Protein AF-A0A7W7C636-F1 (afdb_monomer)

Mean predicted aligned error: 11.19 Å

Organism: NCBI:txid43355

Secondary structure (DSSP, 8-state):
-PPP----------PPP-THHHHHHHHHHHHHHHHHHHHHHHHHHHHHHSPEEEEEEEEPPPHHHHHHTT-TTEEEEEEEEEETTEEEEEEEEEEEEEETTEE-SSEEEEPPTT-EEEEEEEEEE-SSEEEEEEETTEEEEEEHHHHS---

Radius of gyration: 35.87 Å; Cα contacts (8 Å, |Δi|>4): 222; chains: 1; bounding box: 102×21×103 Å

Nearest PDB structures (foldseek):
  4kvh-assembly1_A-2  TM=7.360E-01  e=1.355E+00  Halomicrobium mukohataei DSM 12286
  4h5j-assembly1_A  TM=4.900E-01  e=7.756E-01  Saccharomyces cerevisiae
  8of7-assembly1_A  TM=3.810E-01  e=3.128E+00  Streptomyces sp. NL15-2K
  3dxo-assembly1_A  TM=4.897E-01  e=6.109E+00  Agrobacterium fabrum str. C58
  2z4d-assembly1_A  TM=2.583E-01  e=4.134E+00  Saccharomyces cerevisiae

Foldseek 3Di:
DDDDDDDDDDPPPPDPDDPVVVVVVVVVVVVVVVVVVVVVVVVVVCQQFDKDKDWPDKADDDPVQCVLLVNPQKIKTKIQIDGNVDSDPWIKIAIAGHDPNDGDRFPIDTDDPQFDPNVFWDWDGHSFWIWTDTPRGDIDIGGPVRRRPPD

Structure (mmCIF, N/CA/C/O backbone):
data_AF-A0A7W7C636-F1
#
_entry.id   AF-A0A7W7C636-F1
#
loop_
_atom_site.group_PDB
_atom_site.id
_atom_site.type_symbol
_atom_site.label_atom_id
_atom_site.label_alt_id
_atom_site.label_comp_id
_atom_site.label_asym_id
_atom_site.label_entity_id
_atom_site.label_seq_id
_atom_site.pdbx_PDB_ins_code
_atom_site.Cartn_x
_atom_site.Cartn_y
_atom_site.Cartn_z
_atom_site.occupancy
_atom_site.B_iso_or_equiv
_atom_site.auth_seq_id
_atom_site.auth_comp_id
_atom_site.auth_asym_id
_atom_site.auth_atom_id
_atom_site.pdbx_PDB_model_num
ATOM 1 N N . MET A 1 1 ? 86.388 -7.356 -78.678 1.00 46.12 1 MET A N 1
ATOM 2 C CA . MET A 1 1 ? 84.917 -7.224 -78.614 1.00 46.12 1 MET A CA 1
ATOM 3 C C . MET A 1 1 ? 84.523 -7.323 -77.150 1.00 46.12 1 MET A C 1
ATOM 5 O O . MET A 1 1 ? 84.619 -8.407 -76.596 1.00 46.12 1 MET A O 1
ATOM 9 N N . SER A 1 2 ? 84.203 -6.198 -76.506 1.00 48.22 2 SER A N 1
ATOM 10 C CA . SER A 1 2 ? 83.815 -6.160 -75.088 1.00 48.22 2 SER A CA 1
ATOM 11 C C . SER A 1 2 ? 82.298 -6.081 -74.982 1.00 48.22 2 SER A C 1
ATOM 13 O O . SER A 1 2 ? 81.689 -5.189 -75.566 1.00 48.22 2 SER A O 1
ATOM 15 N N . VAL A 1 3 ? 81.697 -7.027 -74.263 1.00 57.75 3 VAL A N 1
ATOM 16 C CA . VAL A 1 3 ? 80.258 -7.045 -73.972 1.00 57.75 3 VAL A CA 1
ATOM 17 C C . VAL A 1 3 ? 79.988 -6.063 -72.821 1.00 57.75 3 VAL A C 1
ATOM 19 O O . VAL A 1 3 ? 80.695 -6.137 -71.814 1.00 57.75 3 VAL A O 1
ATOM 22 N N . PRO A 1 4 ? 79.017 -5.137 -72.928 1.00 55.78 4 PRO A N 1
ATOM 23 C CA . PRO A 1 4 ? 78.694 -4.238 -71.831 1.00 55.78 4 PRO A CA 1
ATOM 24 C C . PRO A 1 4 ? 77.944 -4.985 -70.723 1.00 55.78 4 PRO A C 1
ATOM 26 O O . PRO A 1 4 ? 76.973 -5.696 -70.975 1.00 55.78 4 PRO A O 1
ATOM 29 N N . ASN A 1 5 ? 78.405 -4.800 -69.487 1.00 63.06 5 ASN A N 1
ATOM 30 C CA . ASN A 1 5 ? 77.751 -5.288 -68.280 1.00 63.06 5 ASN A CA 1
ATOM 31 C C . ASN A 1 5 ? 76.495 -4.442 -68.015 1.00 63.06 5 ASN A C 1
ATOM 33 O O . ASN A 1 5 ? 76.604 -3.250 -67.724 1.00 63.06 5 ASN A O 1
ATOM 37 N N . VAL A 1 6 ? 75.312 -5.040 -68.152 1.00 65.88 6 VAL A N 1
ATOM 38 C CA . VAL A 1 6 ? 74.029 -4.393 -67.851 1.00 65.88 6 VAL A CA 1
ATOM 39 C C . VAL A 1 6 ? 73.690 -4.670 -66.383 1.00 65.88 6 VAL A C 1
ATOM 41 O O . VAL A 1 6 ? 73.524 -5.837 -66.024 1.00 65.88 6 VAL A O 1
ATOM 44 N N . PRO A 1 7 ? 73.579 -3.651 -65.513 1.00 58.34 7 PRO A N 1
ATOM 45 C CA . PRO A 1 7 ? 73.182 -3.869 -64.129 1.00 58.34 7 PRO A CA 1
ATOM 46 C C . PRO A 1 7 ? 71.708 -4.289 -64.065 1.00 58.34 7 PRO A C 1
ATOM 48 O O . PRO A 1 7 ? 70.816 -3.590 -64.544 1.00 58.34 7 PRO A O 1
ATOM 51 N N . SER A 1 8 ? 71.451 -5.447 -63.461 1.00 60.56 8 SER A N 1
ATOM 52 C CA . SER A 1 8 ? 70.110 -5.955 -63.188 1.00 60.56 8 SER A CA 1
ATOM 53 C C . SER A 1 8 ? 69.450 -5.125 -62.084 1.00 60.56 8 SER A C 1
ATOM 55 O O . SER A 1 8 ? 69.776 -5.273 -60.906 1.00 60.56 8 SER A O 1
ATOM 57 N N . GLN A 1 9 ? 68.524 -4.245 -62.457 1.00 62.56 9 GLN A N 1
ATOM 58 C CA . GLN A 1 9 ? 67.706 -3.492 -61.512 1.00 62.56 9 GLN A CA 1
ATOM 59 C C . GLN A 1 9 ? 66.568 -4.402 -61.019 1.00 62.56 9 GLN A C 1
ATOM 61 O O . GLN A 1 9 ? 65.697 -4.794 -61.796 1.00 62.56 9 GLN A O 1
ATOM 66 N N . GLN A 1 10 ? 66.603 -4.802 -59.745 1.00 62.75 10 GLN A N 1
ATOM 67 C CA . GLN A 1 10 ? 65.533 -5.600 -59.138 1.00 62.75 10 GLN A CA 1
ATOM 68 C C . GLN A 1 10 ? 64.231 -4.782 -59.087 1.00 62.75 10 GLN A C 1
ATOM 70 O O . GLN A 1 10 ? 64.273 -3.618 -58.682 1.00 62.75 10 GLN A O 1
ATOM 75 N N . PRO A 1 11 ? 63.077 -5.361 -59.466 1.00 56.94 11 PRO A N 1
ATOM 76 C CA . PRO A 1 11 ? 61.797 -4.688 -59.314 1.00 56.94 11 PRO A CA 1
ATOM 77 C C . PRO A 1 11 ? 61.502 -4.505 -57.823 1.00 56.94 11 PRO A C 1
ATOM 79 O O . PRO A 1 11 ? 61.431 -5.473 -57.065 1.00 56.94 11 PRO A O 1
ATOM 82 N N . ASP A 1 12 ? 61.342 -3.250 -57.410 1.00 57.69 12 ASP A N 1
ATOM 83 C CA . ASP A 1 12 ? 60.901 -2.874 -56.070 1.00 57.69 12 ASP A CA 1
ATOM 84 C C . ASP A 1 12 ? 59.423 -3.267 -55.911 1.00 57.69 12 ASP A C 1
ATOM 86 O O . ASP A 1 12 ? 58.500 -2.529 -56.263 1.00 57.69 12 ASP A O 1
ATOM 90 N N . VAL A 1 13 ? 59.188 -4.500 -55.454 1.00 61.25 13 VAL A N 1
ATOM 91 C CA . VAL A 1 13 ? 57.849 -5.000 -55.131 1.00 61.25 13 VAL A CA 1
ATOM 92 C C . VAL A 1 13 ? 57.504 -4.548 -53.716 1.00 61.25 13 VAL A C 1
ATOM 94 O O . VAL A 1 13 ? 57.556 -5.304 -52.745 1.00 61.25 13 VAL A O 1
ATOM 97 N N . SER A 1 14 ? 57.133 -3.279 -53.604 1.00 60.91 14 SER A N 1
ATOM 98 C CA . SER A 1 14 ? 56.518 -2.734 -52.400 1.00 60.91 14 SER A CA 1
ATOM 99 C C . SER A 1 14 ? 55.105 -3.312 -52.238 1.00 60.91 14 SER A C 1
ATOM 101 O O . SER A 1 14 ? 54.144 -2.846 -52.851 1.00 60.91 14 SER A O 1
ATOM 103 N N . LEU A 1 15 ? 54.967 -4.357 -51.417 1.00 59.00 15 LEU A N 1
ATOM 104 C CA . LEU A 1 15 ? 53.667 -4.933 -51.064 1.00 59.00 15 LEU A CA 1
ATOM 105 C C . LEU A 1 15 ? 52.801 -3.879 -50.341 1.00 59.00 15 LEU A C 1
ATOM 107 O O . LEU A 1 15 ? 53.267 -3.263 -49.375 1.00 59.00 15 LEU A O 1
ATOM 111 N N . PRO A 1 16 ? 51.536 -3.664 -50.752 1.00 59.09 16 PRO A N 1
ATOM 112 C CA . PRO A 1 16 ? 50.658 -2.709 -50.090 1.00 59.09 16 PRO A CA 1
ATOM 113 C C . PRO A 1 16 ? 50.436 -3.133 -48.636 1.00 59.09 16 PRO A C 1
ATOM 115 O O . PRO A 1 16 ? 49.924 -4.219 -48.358 1.00 59.09 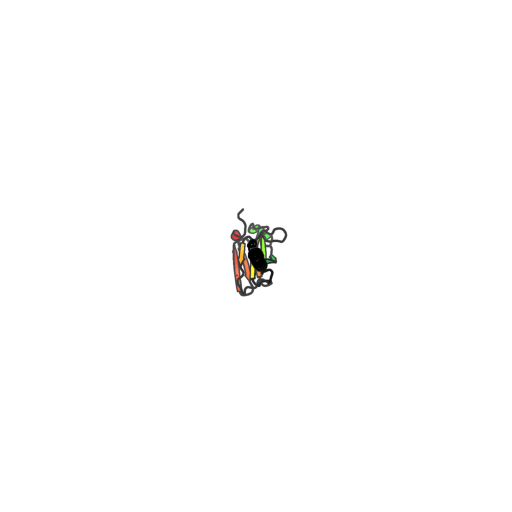16 PRO A O 1
ATOM 118 N N . ARG A 1 17 ? 50.824 -2.266 -47.691 1.00 59.50 17 ARG A N 1
ATOM 119 C CA . ARG A 1 17 ? 50.621 -2.516 -46.260 1.00 59.50 17 ARG A CA 1
ATOM 120 C C . ARG A 1 17 ? 49.129 -2.777 -45.979 1.00 59.50 17 ARG A C 1
ATOM 122 O O . ARG A 1 17 ? 48.286 -1.972 -46.390 1.00 59.50 17 ARG A O 1
ATOM 129 N N . PRO A 1 18 ? 48.784 -3.867 -45.273 1.00 54.00 18 PRO A N 1
ATOM 130 C CA . PRO A 1 18 ? 47.402 -4.267 -45.038 1.00 54.00 18 PRO A CA 1
ATOM 131 C C . PRO A 1 18 ? 46.614 -3.182 -44.282 1.00 54.00 18 PRO A C 1
ATOM 133 O O . PRO A 1 18 ? 46.862 -2.922 -43.108 1.00 54.00 18 PRO A O 1
ATOM 136 N N . ARG A 1 19 ? 45.597 -2.586 -44.926 1.00 58.31 19 ARG A N 1
ATOM 137 C CA . ARG A 1 19 ? 44.650 -1.612 -44.324 1.00 58.31 19 ARG A CA 1
ATOM 138 C C . ARG A 1 19 ? 43.728 -2.216 -43.243 1.00 58.31 19 ARG A C 1
ATOM 140 O O . ARG A 1 19 ? 42.849 -1.531 -42.720 1.00 58.31 19 ARG A O 1
ATOM 147 N N . PHE A 1 20 ? 43.916 -3.489 -42.899 1.00 56.50 20 PHE A N 1
ATOM 148 C CA . PHE A 1 20 ? 43.062 -4.260 -41.995 1.00 56.50 20 PHE A CA 1
ATOM 149 C C . PHE A 1 20 ? 43.062 -3.726 -40.556 1.00 56.50 20 PHE A C 1
ATOM 151 O O . PHE A 1 20 ? 42.019 -3.749 -39.909 1.00 56.50 20 PHE A O 1
ATOM 158 N N . ALA A 1 21 ? 44.174 -3.157 -40.075 1.00 59.19 21 ALA A N 1
ATOM 159 C CA . ALA A 1 21 ? 44.259 -2.616 -38.714 1.00 59.19 21 ALA A CA 1
ATOM 160 C C . ALA A 1 21 ? 43.277 -1.450 -38.471 1.00 59.19 21 ALA A C 1
ATOM 162 O O . ALA A 1 21 ? 42.619 -1.391 -37.435 1.00 59.19 21 ALA A O 1
ATOM 163 N N . GLY A 1 22 ? 43.110 -0.558 -39.455 1.00 67.38 22 GLY A N 1
ATOM 164 C CA . GLY A 1 22 ? 42.162 0.558 -39.359 1.00 67.38 22 GLY A CA 1
ATOM 165 C C . GLY A 1 22 ? 40.699 0.125 -39.493 1.00 67.38 22 GLY A C 1
ATOM 166 O O . GLY A 1 22 ? 39.813 0.771 -38.941 1.00 67.38 22 GLY A O 1
ATOM 167 N N . CYS A 1 23 ? 40.437 -0.975 -40.203 1.00 74.81 23 CYS A N 1
ATOM 168 C CA . CYS A 1 23 ? 39.098 -1.548 -40.330 1.00 74.81 23 CYS A CA 1
ATOM 169 C C . CYS A 1 23 ? 38.671 -2.267 -39.040 1.00 74.81 23 CYS A C 1
ATOM 171 O O . CYS A 1 23 ? 37.573 -2.023 -38.545 1.00 74.81 23 CYS A O 1
ATOM 173 N N . LEU A 1 24 ? 39.564 -3.065 -38.445 1.00 77.12 24 LEU A N 1
ATOM 174 C CA . LEU A 1 24 ? 39.311 -3.773 -37.187 1.00 77.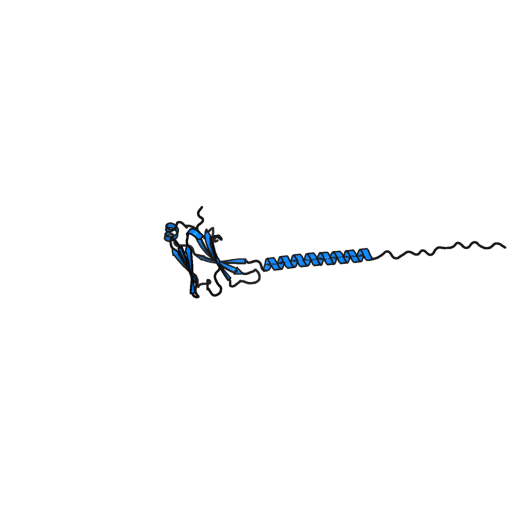12 24 LEU A CA 1
ATOM 175 C C . LEU A 1 24 ? 39.106 -2.818 -36.007 1.00 77.12 24 LEU A C 1
ATOM 177 O O . LEU A 1 24 ? 38.211 -3.045 -35.199 1.00 77.12 24 LEU A O 1
ATOM 181 N N . LEU A 1 25 ? 39.869 -1.721 -35.937 1.00 82.38 25 LEU A N 1
ATOM 182 C CA . LEU A 1 25 ? 39.686 -0.697 -34.903 1.00 82.38 25 LEU A CA 1
ATOM 183 C C . LEU A 1 25 ? 38.337 0.027 -35.033 1.00 82.38 25 LEU A C 1
ATOM 185 O O . LEU A 1 25 ? 37.668 0.292 -34.040 1.00 82.38 25 LEU A O 1
ATOM 189 N N . LYS A 1 26 ? 37.911 0.341 -36.263 1.00 82.56 26 LYS A N 1
ATOM 190 C CA . LYS A 1 26 ? 36.585 0.934 -36.495 1.00 82.56 26 LYS A CA 1
ATOM 191 C C . LYS A 1 26 ? 35.476 -0.037 -36.104 1.00 82.56 26 LYS A C 1
ATOM 193 O O . LYS A 1 26 ? 34.513 0.374 -35.468 1.00 82.56 26 LYS A O 1
ATOM 198 N N . LEU A 1 27 ? 35.630 -1.316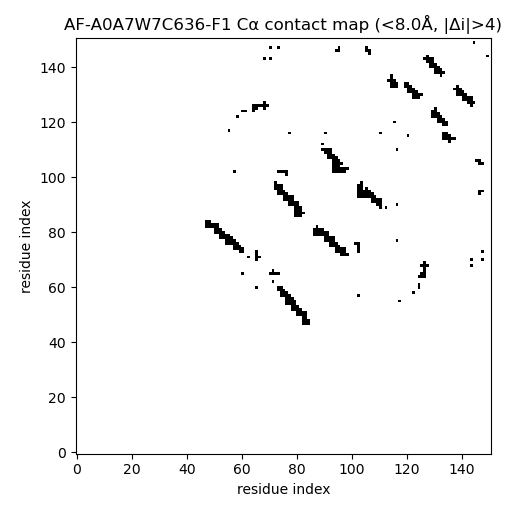 -36.445 1.00 85.50 27 LEU A N 1
ATOM 199 C CA . LEU A 1 27 ? 34.667 -2.352 -36.088 1.00 85.50 27 LEU A CA 1
ATOM 200 C C . LEU A 1 27 ? 34.578 -2.545 -34.567 1.00 85.50 27 LEU A C 1
ATOM 202 O O . LEU A 1 27 ? 33.474 -2.628 -34.039 1.00 85.50 27 LEU A O 1
ATOM 206 N N . SER A 1 28 ? 35.708 -2.568 -33.852 1.00 85.44 28 SER A N 1
ATOM 207 C CA . SER A 1 28 ? 35.710 -2.709 -32.391 1.00 85.44 28 SER A CA 1
ATOM 208 C C . SER A 1 28 ? 35.096 -1.498 -31.695 1.00 85.44 28 SER A C 1
ATOM 210 O O . SER A 1 28 ? 34.355 -1.674 -30.734 1.00 85.44 28 SER A O 1
ATOM 212 N N . LEU A 1 29 ? 35.329 -0.286 -32.206 1.00 89.38 29 LEU A N 1
ATOM 213 C CA . LEU A 1 29 ? 34.708 0.930 -31.683 1.00 89.38 29 LEU A CA 1
ATOM 214 C C . LEU A 1 29 ? 33.189 0.924 -31.896 1.00 89.38 29 LEU A C 1
ATOM 216 O O . LEU A 1 29 ? 32.441 1.266 -30.984 1.00 89.38 29 LEU A O 1
ATOM 220 N N . VAL A 1 30 ? 32.729 0.496 -33.077 1.00 90.31 30 VAL A N 1
ATOM 221 C CA . VAL A 1 30 ? 31.296 0.330 -33.367 1.00 90.31 30 VAL A CA 1
ATOM 222 C C . VAL A 1 30 ? 30.681 -0.721 -32.445 1.00 90.31 30 VAL A C 1
ATOM 224 O O . VAL A 1 30 ? 29.622 -0.478 -31.873 1.00 90.31 30 VAL A O 1
ATOM 227 N N . LEU A 1 31 ? 31.354 -1.857 -32.249 1.00 91.81 31 LEU A N 1
ATOM 228 C CA . LEU A 1 31 ? 30.879 -2.919 -31.365 1.00 91.81 31 LEU A CA 1
ATOM 229 C C . LEU A 1 31 ? 30.821 -2.450 -29.906 1.00 91.81 31 LEU A C 1
ATOM 231 O O . LEU A 1 31 ? 29.817 -2.661 -29.234 1.00 91.81 31 LEU A O 1
ATOM 235 N N . ALA A 1 32 ? 31.860 -1.764 -29.428 1.00 90.06 32 ALA A N 1
ATOM 236 C CA . ALA A 1 32 ? 31.896 -1.195 -28.086 1.00 90.06 32 ALA A CA 1
ATOM 237 C C . ALA A 1 32 ? 30.790 -0.149 -27.890 1.00 90.06 32 ALA A C 1
ATOM 239 O O . ALA A 1 32 ? 30.096 -0.171 -26.876 1.00 90.06 32 ALA A O 1
ATOM 240 N N . GLY A 1 33 ? 30.575 0.722 -28.881 1.00 92.06 33 GLY A N 1
ATOM 241 C CA . GLY A 1 33 ? 29.481 1.690 -28.878 1.00 92.06 33 GLY A CA 1
ATOM 242 C C . GLY A 1 33 ? 28.108 1.018 -28.847 1.00 92.06 33 GLY A C 1
ATOM 243 O O . GLY A 1 33 ? 27.245 1.431 -28.076 1.00 92.06 33 GLY A O 1
ATOM 244 N N . ALA A 1 34 ? 27.919 -0.056 -29.618 1.00 93.75 34 ALA A N 1
ATOM 245 C CA . ALA A 1 34 ? 26.682 -0.829 -29.617 1.00 93.75 34 ALA A CA 1
ATOM 246 C C . ALA A 1 34 ? 26.422 -1.483 -28.252 1.00 93.75 34 ALA A C 1
ATOM 248 O O . ALA A 1 34 ? 25.317 -1.373 -27.729 1.00 93.75 34 ALA A O 1
ATOM 249 N N . VAL A 1 35 ? 27.438 -2.103 -27.644 1.00 94.06 35 VAL A N 1
ATOM 250 C CA . VAL A 1 35 ? 27.329 -2.715 -26.308 1.00 94.06 35 VAL A CA 1
ATOM 251 C C . VAL A 1 35 ? 27.038 -1.661 -25.238 1.00 94.06 35 VAL A C 1
ATOM 253 O O . VAL A 1 35 ? 26.174 -1.860 -24.391 1.00 94.06 35 VAL A O 1
ATOM 256 N N . LEU A 1 36 ? 27.709 -0.509 -25.275 1.00 95.06 36 LEU A N 1
ATOM 257 C CA . LEU A 1 36 ? 27.443 0.568 -24.323 1.00 95.06 36 LEU A CA 1
ATOM 258 C C . LEU A 1 36 ? 26.018 1.123 -24.486 1.00 95.06 36 LEU A C 1
ATOM 260 O O . LEU A 1 36 ? 25.316 1.339 -23.499 1.00 95.06 36 LEU A O 1
ATOM 264 N N . GLY A 1 37 ? 25.574 1.311 -25.732 1.00 94.12 37 GLY A N 1
ATOM 265 C CA . GLY A 1 37 ? 24.230 1.784 -26.055 1.00 94.12 37 GLY A CA 1
ATOM 266 C C . GLY A 1 37 ? 23.132 0.825 -25.596 1.00 94.12 37 GLY A C 1
ATOM 267 O O . GLY A 1 37 ? 22.116 1.269 -25.058 1.00 94.12 37 GLY A O 1
ATOM 268 N N . THR A 1 38 ? 23.333 -0.488 -25.740 1.00 95.12 38 THR A N 1
ATOM 269 C CA . THR A 1 38 ? 22.376 -1.487 -25.242 1.00 95.12 38 THR A CA 1
ATOM 270 C C . THR A 1 38 ? 22.334 -1.511 -23.722 1.00 95.12 38 THR A C 1
ATOM 272 O O . THR A 1 38 ? 21.241 -1.480 -23.162 1.00 95.12 38 THR A O 1
ATOM 275 N N . VAL A 1 39 ? 23.485 -1.479 -23.042 1.00 95.69 39 VAL A N 1
ATOM 276 C CA . VAL A 1 39 ? 23.544 -1.412 -21.571 1.00 95.69 39 VAL A CA 1
ATOM 277 C C . VAL A 1 39 ? 22.808 -0.178 -21.049 1.00 95.69 39 VAL A C 1
ATOM 279 O O . VAL A 1 39 ? 21.988 -0.294 -20.138 1.00 95.69 39 VAL A O 1
ATOM 282 N N . LEU A 1 40 ? 23.040 0.992 -21.652 1.00 95.56 40 LEU A N 1
ATOM 283 C CA . LEU A 1 40 ? 22.358 2.225 -21.262 1.00 95.56 40 LEU A CA 1
ATOM 284 C C . LEU A 1 40 ? 20.846 2.134 -21.497 1.00 95.56 40 LEU A C 1
ATOM 286 O O . LEU A 1 40 ? 20.062 2.528 -20.636 1.00 95.56 40 LEU A O 1
ATOM 290 N N . THR A 1 41 ? 20.434 1.581 -22.638 1.00 95.25 41 THR A N 1
ATOM 291 C CA . THR A 1 41 ? 19.016 1.404 -22.968 1.00 95.25 41 THR A CA 1
ATOM 292 C C . THR A 1 41 ? 18.339 0.488 -21.953 1.00 95.25 41 THR A C 1
ATOM 294 O O . THR A 1 41 ? 17.298 0.848 -21.414 1.00 95.25 41 THR A O 1
ATOM 297 N N . VAL A 1 42 ? 18.960 -0.646 -21.616 1.00 95.75 42 VAL A N 1
ATOM 298 C CA . VAL A 1 42 ? 18.459 -1.565 -20.585 1.00 95.75 42 VAL A CA 1
ATOM 299 C C . VAL A 1 42 ? 18.343 -0.855 -19.237 1.00 95.75 42 VAL A C 1
ATOM 301 O O . VAL A 1 42 ? 17.305 -0.963 -18.588 1.00 95.75 42 VAL A O 1
ATOM 304 N N . ALA A 1 43 ? 19.356 -0.088 -18.831 1.00 95.62 43 ALA A N 1
ATOM 305 C CA . ALA A 1 43 ? 19.325 0.652 -17.572 1.00 95.62 43 ALA A CA 1
ATOM 306 C C . ALA A 1 43 ? 18.165 1.662 -17.522 1.00 95.62 43 ALA A C 1
ATOM 308 O O . ALA A 1 43 ? 17.440 1.713 -16.528 1.00 95.62 43 ALA A O 1
ATOM 309 N N . ILE A 1 44 ? 17.948 2.418 -18.603 1.00 93.75 44 ILE A N 1
ATOM 310 C CA . ILE A 1 44 ? 16.838 3.374 -18.713 1.00 93.75 44 ILE A CA 1
ATOM 311 C C . ILE A 1 44 ? 15.496 2.644 -18.675 1.00 93.75 44 ILE A C 1
ATOM 313 O O . ILE A 1 44 ? 14.606 3.035 -17.923 1.00 93.75 44 ILE A O 1
ATOM 317 N N . THR A 1 45 ? 15.341 1.566 -19.445 1.00 93.56 45 THR A N 1
ATOM 318 C CA . THR A 1 45 ? 14.107 0.776 -19.460 1.00 93.56 45 THR A CA 1
ATOM 319 C C . THR A 1 45 ? 13.786 0.229 -18.073 1.00 93.56 45 THR A C 1
ATOM 321 O O . THR A 1 45 ? 12.656 0.373 -17.614 1.00 93.56 45 THR A O 1
ATOM 324 N N . VAL A 1 46 ? 14.773 -0.331 -17.369 1.00 92.81 46 VAL A N 1
ATOM 325 C CA . VAL A 1 46 ? 14.592 -0.811 -15.993 1.00 92.81 46 VAL A CA 1
ATOM 326 C C . VAL A 1 46 ? 14.198 0.341 -15.075 1.00 92.81 46 VAL A C 1
ATOM 328 O O . VAL A 1 46 ? 13.201 0.227 -14.369 1.00 92.81 46 VAL A O 1
ATOM 331 N N . ALA A 1 47 ? 14.914 1.467 -15.117 1.00 90.50 47 ALA A N 1
ATOM 332 C CA . ALA A 1 47 ? 14.618 2.627 -14.280 1.00 90.50 47 ALA A CA 1
ATOM 333 C C . ALA A 1 47 ? 13.189 3.155 -14.485 1.00 90.50 47 ALA A C 1
ATOM 335 O O . ALA A 1 47 ? 12.510 3.493 -13.518 1.00 90.50 47 ALA A O 1
ATOM 336 N N . LEU A 1 48 ? 12.705 3.180 -15.728 1.00 91.56 48 LEU A N 1
ATOM 337 C CA . LEU A 1 48 ? 11.360 3.652 -16.053 1.00 91.56 48 LEU A CA 1
ATOM 338 C C . LEU A 1 48 ? 10.255 2.661 -15.657 1.00 91.56 48 LEU A C 1
ATOM 340 O O . LEU A 1 48 ? 9.122 3.081 -15.408 1.00 91.56 48 LEU A O 1
ATOM 344 N N . LEU A 1 49 ? 10.577 1.368 -15.583 1.00 90.19 49 LEU A N 1
ATOM 345 C CA . LEU A 1 49 ? 9.655 0.300 -15.187 1.00 90.19 49 LEU A CA 1
ATOM 346 C C . LEU A 1 49 ? 9.700 -0.019 -13.686 1.00 90.19 49 LEU A C 1
ATOM 348 O O . LEU A 1 49 ? 8.877 -0.805 -13.213 1.00 90.19 49 LEU A O 1
ATOM 352 N N . LEU A 1 50 ? 10.623 0.580 -12.926 1.00 91.94 50 LEU A N 1
ATOM 353 C CA . LEU A 1 50 ? 10.677 0.388 -11.481 1.00 91.94 50 LEU A CA 1
ATOM 354 C C . LEU A 1 50 ? 9.391 0.904 -10.805 1.00 91.94 50 LEU A C 1
ATOM 356 O O . LEU A 1 50 ? 8.878 1.966 -11.179 1.00 91.94 50 LEU A O 1
ATOM 360 N N . PRO A 1 51 ? 8.871 0.190 -9.787 1.00 88.56 51 PRO A N 1
ATOM 361 C CA . PRO A 1 51 ? 7.659 0.603 -9.097 1.00 88.56 51 PRO A CA 1
ATOM 362 C C . PRO A 1 51 ? 7.861 1.901 -8.312 1.00 88.56 51 PRO A C 1
ATOM 364 O O . PRO A 1 51 ? 8.677 1.964 -7.389 1.00 88.56 51 PRO A O 1
ATOM 367 N N . VAL A 1 52 ? 7.052 2.909 -8.620 1.00 90.00 52 VAL A N 1
ATOM 368 C CA . VAL A 1 52 ? 6.956 4.166 -7.873 1.00 90.00 52 VAL A CA 1
ATOM 369 C C . VAL A 1 52 ? 5.723 4.106 -6.977 1.00 90.00 52 VAL A C 1
ATOM 371 O O . VAL A 1 52 ? 4.650 3.676 -7.403 1.00 90.00 52 VAL A O 1
ATOM 374 N N . ARG A 1 53 ? 5.869 4.538 -5.720 1.00 90.88 53 ARG A N 1
ATOM 375 C CA . ARG A 1 53 ? 4.769 4.633 -4.752 1.00 90.88 53 ARG A CA 1
ATOM 376 C C . ARG A 1 53 ? 4.492 6.090 -4.438 1.00 90.88 53 ARG A C 1
ATOM 378 O O . ARG A 1 53 ? 5.397 6.811 -4.036 1.00 90.88 53 ARG A O 1
ATOM 385 N N . SER A 1 54 ? 3.240 6.499 -4.569 1.00 89.31 54 SER A N 1
ATOM 386 C CA . SER A 1 54 ? 2.781 7.837 -4.185 1.00 89.31 54 SER A CA 1
ATOM 387 C C . SER A 1 54 ? 1.727 7.731 -3.091 1.00 89.31 54 SER A C 1
ATOM 389 O O . SER A 1 54 ? 0.853 6.869 -3.152 1.00 89.31 54 SER A O 1
ATOM 391 N N . THR A 1 55 ? 1.813 8.576 -2.065 1.00 90.00 55 THR A N 1
ATOM 392 C CA . THR A 1 55 ? 0.802 8.620 -1.000 1.00 90.00 55 THR A CA 1
ATOM 393 C C . THR A 1 55 ? -0.456 9.300 -1.517 1.00 90.00 55 THR A C 1
ATOM 395 O O . THR A 1 55 ? -0.404 10.446 -1.948 1.00 90.00 55 THR A O 1
ATOM 398 N N . VAL A 1 56 ? -1.583 8.595 -1.463 1.00 89.38 56 VAL A N 1
ATOM 399 C CA . VAL A 1 56 ? -2.899 9.123 -1.848 1.00 89.38 56 VAL A CA 1
ATOM 400 C C . VAL A 1 56 ? -3.642 9.641 -0.628 1.00 89.38 56 VAL A C 1
ATOM 402 O O . VAL A 1 56 ? -4.290 10.679 -0.683 1.00 89.38 56 VAL A O 1
ATOM 405 N N . GLN A 1 57 ? -3.550 8.909 0.480 1.00 90.00 57 GLN A N 1
ATOM 406 C CA . GLN A 1 57 ? -4.270 9.233 1.699 1.00 90.00 57 GLN A CA 1
ATOM 407 C C . GLN A 1 57 ? -3.472 8.775 2.909 1.00 90.00 57 GLN A C 1
ATOM 409 O O . GLN A 1 57 ? -2.858 7.710 2.878 1.00 90.00 57 GLN A O 1
ATOM 414 N N . VAL A 1 58 ? -3.530 9.560 3.979 1.00 92.00 58 VAL A N 1
ATOM 415 C CA . VAL A 1 58 ? -3.059 9.172 5.307 1.00 92.00 58 VAL A CA 1
ATOM 416 C C . VAL A 1 58 ? -4.232 9.292 6.272 1.00 92.00 58 VAL A C 1
ATOM 418 O O . VAL A 1 58 ? -4.982 10.265 6.216 1.00 92.00 58 VAL A O 1
ATOM 421 N N . GLN A 1 59 ? -4.416 8.292 7.127 1.00 92.25 59 GLN A N 1
ATOM 422 C CA . GLN A 1 59 ? -5.428 8.280 8.175 1.00 92.25 59 GLN A CA 1
ATOM 423 C C . GLN A 1 59 ? -4.776 7.925 9.506 1.00 92.25 59 GLN A C 1
ATOM 425 O O . GLN A 1 59 ? -4.138 6.879 9.630 1.00 92.25 59 GLN A O 1
ATOM 430 N N . SER A 1 60 ? -4.976 8.779 10.502 1.00 92.94 60 SER A N 1
ATOM 431 C CA . SER A 1 60 ? -4.487 8.555 11.862 1.00 92.94 60 SER A CA 1
ATOM 432 C C . SER A 1 60 ? -5.603 7.995 12.750 1.00 92.94 60 SER A C 1
ATOM 434 O O . SER A 1 60 ? -6.765 8.377 12.581 1.00 92.94 60 SER A O 1
ATOM 436 N N . PRO A 1 61 ? -5.284 7.105 13.704 1.00 93.81 61 PRO A N 1
ATOM 437 C CA . PRO A 1 61 ? -6.244 6.641 14.694 1.00 93.81 61 PRO A CA 1
ATOM 438 C C . PRO A 1 61 ? -6.700 7.788 15.606 1.00 93.81 61 PRO A C 1
ATOM 440 O O . PRO A 1 61 ? -5.907 8.679 15.918 1.00 93.81 61 PRO A O 1
ATOM 443 N N . PRO A 1 62 ? -7.943 7.747 16.119 1.00 94.69 62 PRO A N 1
ATOM 444 C CA . PRO A 1 62 ? -8.345 8.621 17.213 1.00 94.69 62 PRO A CA 1
ATOM 445 C C . PRO A 1 62 ? -7.452 8.395 18.440 1.00 94.69 62 PRO A C 1
ATOM 447 O O . PRO A 1 62 ? -7.195 7.248 18.817 1.00 94.69 62 PRO A O 1
ATOM 450 N N . THR A 1 63 ? -7.032 9.477 19.101 1.00 93.19 63 THR A N 1
ATOM 451 C CA . THR A 1 63 ? -6.067 9.435 20.214 1.00 93.19 63 THR A CA 1
ATOM 452 C C . THR A 1 63 ? -6.479 8.464 21.319 1.00 93.19 63 THR A C 1
ATOM 454 O O . THR A 1 63 ? -5.655 7.687 21.782 1.00 93.19 63 THR A O 1
ATOM 457 N N . ALA A 1 64 ? -7.760 8.442 21.703 1.00 94.19 64 ALA A N 1
ATOM 458 C CA . ALA A 1 64 ? -8.259 7.541 22.745 1.00 94.19 64 ALA A CA 1
ATOM 459 C C . ALA A 1 64 ? -8.052 6.054 22.400 1.00 94.19 64 ALA A C 1
ATOM 461 O O . ALA A 1 64 ? -7.672 5.266 23.262 1.00 94.19 64 ALA A O 1
ATOM 462 N N . VAL A 1 65 ? -8.254 5.679 21.133 1.00 94.50 65 VAL A N 1
ATOM 463 C CA . VAL A 1 65 ? -8.093 4.295 20.667 1.00 94.50 65 VAL A CA 1
ATOM 464 C C . VAL A 1 65 ? -6.611 3.929 20.579 1.00 94.50 65 VAL A C 1
ATOM 466 O O . VAL A 1 65 ? -6.215 2.863 21.043 1.00 94.50 65 VAL A O 1
ATOM 469 N N . ALA A 1 66 ? -5.786 4.838 20.049 1.00 92.69 66 ALA A N 1
ATOM 470 C CA . ALA A 1 66 ? -4.341 4.640 19.942 1.00 92.69 66 ALA A CA 1
ATOM 471 C C . ALA A 1 66 ? -3.667 4.484 21.313 1.00 92.69 66 ALA A C 1
ATOM 473 O O . ALA A 1 66 ? -2.761 3.669 21.458 1.00 92.69 66 ALA A O 1
ATOM 474 N N . THR A 1 67 ? -4.125 5.233 22.321 1.00 93.88 67 THR A N 1
ATOM 475 C CA . THR A 1 67 ? -3.674 5.081 23.711 1.00 93.88 67 THR A CA 1
ATOM 476 C C . THR A 1 67 ? -4.100 3.736 24.290 1.00 93.88 67 THR A C 1
ATOM 478 O O . THR A 1 67 ? -3.284 3.053 24.894 1.00 93.88 67 THR A O 1
ATOM 481 N N . ALA A 1 68 ? -5.357 3.327 24.086 1.00 92.62 68 ALA A N 1
ATOM 482 C CA . ALA A 1 68 ? -5.874 2.071 24.628 1.00 92.62 68 ALA A CA 1
ATOM 483 C C . ALA A 1 68 ? -5.186 0.827 24.037 1.00 92.62 68 ALA A C 1
ATOM 485 O O . ALA A 1 68 ? -5.010 -0.160 24.742 1.00 92.62 68 ALA A O 1
ATOM 486 N N . GLY A 1 69 ? -4.799 0.867 22.758 1.00 90.25 69 GLY A N 1
ATOM 487 C CA . GLY A 1 69 ? -4.035 -0.209 22.117 1.00 90.25 69 GLY A CA 1
ATOM 488 C C . GLY A 1 69 ? -2.514 -0.035 22.167 1.00 90.25 69 GLY A C 1
ATOM 489 O O . GLY A 1 69 ? -1.788 -0.866 21.617 1.00 90.25 69 GLY A O 1
ATOM 490 N N . ASP A 1 70 ? -2.028 1.047 22.784 1.00 92.50 70 ASP A N 1
ATOM 491 C CA . ASP A 1 70 ? -0.602 1.360 22.910 1.00 92.50 70 ASP A CA 1
ATOM 492 C C . ASP A 1 70 ? 0.127 1.353 21.543 1.00 92.50 70 ASP A C 1
ATOM 494 O O . ASP A 1 70 ? 1.143 0.700 21.324 1.00 92.50 70 ASP A O 1
ATOM 498 N N . TYR A 1 71 ? -0.462 2.057 20.570 1.00 91.62 71 TYR A N 1
ATOM 499 C CA . TYR A 1 71 ? 0.087 2.283 19.224 1.00 91.62 71 TYR A CA 1
ATOM 500 C C . TYR A 1 71 ? -0.007 3.768 18.832 1.00 91.62 71 TYR A C 1
ATOM 502 O O . TYR A 1 71 ? -0.302 4.144 17.694 1.00 91.62 71 TYR A O 1
ATOM 510 N N . GLN A 1 72 ? 0.238 4.654 19.795 1.00 92.50 72 GLN A N 1
ATOM 511 C CA . GLN A 1 72 ? 0.331 6.089 19.536 1.00 92.50 72 GLN A CA 1
ATOM 512 C C . GLN A 1 72 ? 1.433 6.390 18.511 1.00 92.50 72 GLN A C 1
ATOM 514 O O . GLN A 1 72 ? 2.492 5.766 18.506 1.00 92.50 72 GLN A 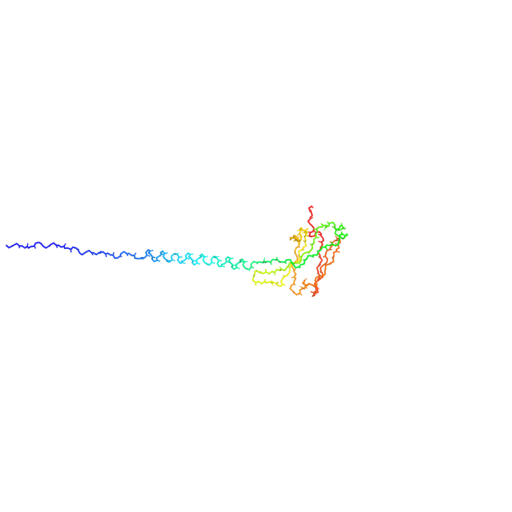O 1
ATOM 519 N N . GLY A 1 73 ? 1.174 7.348 17.621 1.00 91.06 73 GLY A N 1
ATOM 520 C CA . GLY A 1 73 ? 2.113 7.702 16.556 1.00 91.06 73 GLY A CA 1
ATOM 521 C C . GLY A 1 73 ? 2.135 6.728 15.376 1.00 91.06 73 GLY A C 1
ATOM 522 O O . GLY A 1 73 ? 2.952 6.906 14.483 1.00 91.06 73 GLY A O 1
ATOM 523 N N . TYR A 1 74 ? 1.248 5.731 15.326 1.00 93.50 74 TYR A N 1
ATOM 524 C CA . TYR A 1 74 ? 1.031 4.920 14.127 1.00 93.50 74 TYR A CA 1
ATOM 525 C C . TYR A 1 74 ? -0.099 5.496 13.281 1.00 93.50 74 TYR A C 1
ATOM 527 O O . TYR A 1 74 ? -1.020 6.130 13.793 1.00 93.50 74 TYR A O 1
ATOM 535 N N . ALA A 1 75 ? -0.045 5.251 11.978 1.00 94.75 75 ALA A N 1
ATOM 536 C CA . ALA A 1 75 ? -1.081 5.640 11.038 1.00 94.75 75 ALA A CA 1
ATOM 537 C C . ALA A 1 75 ? -1.184 4.626 9.897 1.00 94.75 75 ALA A C 1
ATOM 539 O O . ALA A 1 75 ? -0.377 3.704 9.755 1.00 94.75 75 ALA A O 1
ATOM 540 N N . LEU A 1 76 ? -2.210 4.819 9.080 1.00 94.12 76 LEU A N 1
ATOM 541 C CA . LEU A 1 76 ? -2.423 4.104 7.839 1.00 94.12 76 LEU A CA 1
ATOM 542 C C . LEU A 1 76 ? -2.152 5.045 6.668 1.00 94.12 76 LEU A C 1
ATOM 544 O O . LEU A 1 76 ? -2.671 6.157 6.644 1.00 94.12 76 LEU A O 1
ATOM 548 N N . ALA A 1 77 ? -1.398 4.593 5.671 1.00 93.88 77 ALA A N 1
ATOM 549 C CA . ALA A 1 77 ? -1.253 5.284 4.398 1.00 93.88 77 ALA A CA 1
ATOM 550 C C . ALA A 1 77 ? -1.700 4.401 3.238 1.00 93.88 77 ALA A C 1
ATOM 552 O O . ALA A 1 77 ? -1.283 3.255 3.111 1.00 93.88 77 ALA A O 1
ATOM 553 N N . VAL A 1 78 ? -2.500 4.965 2.343 1.00 92.81 78 VAL A N 1
ATOM 554 C CA . VAL A 1 78 ? -2.808 4.362 1.050 1.00 92.81 78 VAL A CA 1
ATOM 555 C C . VAL A 1 78 ? -1.770 4.856 0.054 1.00 92.81 78 VAL A C 1
ATOM 557 O O . VAL A 1 78 ? -1.662 6.059 -0.203 1.00 92.81 78 VAL A O 1
ATOM 560 N N . LYS A 1 79 ? -1.002 3.931 -0.514 1.00 92.12 79 LYS A N 1
ATOM 561 C CA . LYS A 1 79 ? -0.002 4.198 -1.543 1.00 92.12 79 LYS A CA 1
ATOM 562 C C . LYS A 1 79 ? -0.521 3.693 -2.885 1.00 92.12 79 LYS A C 1
ATOM 564 O O . LYS A 1 79 ? -0.877 2.526 -3.020 1.00 92.12 79 LYS A O 1
ATOM 569 N N . ARG A 1 80 ? -0.540 4.551 -3.900 1.00 90.94 80 ARG A N 1
ATOM 570 C CA . ARG A 1 80 ? -0.749 4.137 -5.290 1.00 90.94 80 ARG A CA 1
ATOM 571 C C . ARG A 1 80 ? 0.574 3.634 -5.845 1.00 90.94 80 ARG A C 1
ATOM 573 O O . ARG A 1 80 ? 1.580 4.340 -5.757 1.00 90.94 80 ARG A O 1
ATOM 580 N N . VAL A 1 81 ? 0.553 2.436 -6.415 1.00 90.44 81 VAL A N 1
ATOM 581 C CA . VAL A 1 81 ? 1.704 1.796 -7.048 1.00 90.44 81 VAL A CA 1
ATOM 582 C C . VAL A 1 81 ? 1.580 1.948 -8.557 1.00 90.44 81 VAL A C 1
ATOM 584 O O . VAL A 1 81 ? 0.606 1.502 -9.160 1.00 90.44 81 VAL A O 1
ATOM 587 N N . GLY A 1 82 ? 2.582 2.576 -9.158 1.00 89.56 82 GLY A N 1
ATOM 588 C CA . GLY A 1 82 ? 2.711 2.738 -10.599 1.00 89.56 82 GLY A CA 1
ATOM 589 C C . GLY A 1 82 ? 4.153 2.572 -11.044 1.00 89.56 82 GLY A C 1
ATOM 590 O O . GLY A 1 82 ? 4.987 2.056 -10.308 1.00 89.56 82 GLY A O 1
ATOM 591 N N . THR A 1 83 ? 4.450 3.042 -12.242 1.00 89.50 83 THR A N 1
ATOM 592 C CA . THR A 1 83 ? 5.805 3.195 -12.775 1.00 89.50 83 THR A CA 1
ATOM 593 C C . THR A 1 83 ? 6.000 4.647 -13.200 1.00 89.50 83 THR A C 1
ATOM 595 O O . THR A 1 83 ? 5.047 5.429 -13.209 1.00 89.50 83 THR A O 1
ATOM 598 N N . MET A 1 84 ? 7.214 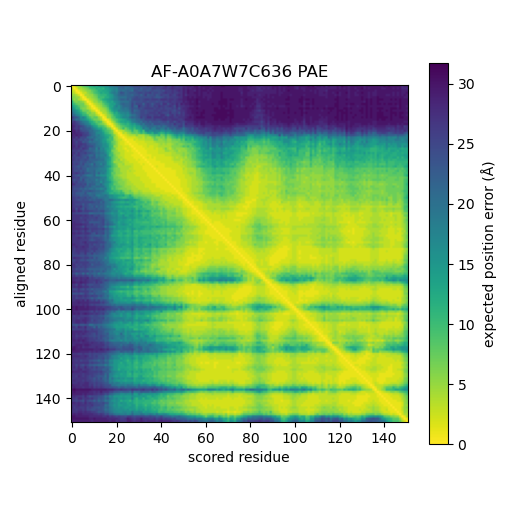5.034 -13.591 1.00 85.25 84 MET A N 1
ATOM 599 C CA . MET A 1 84 ? 7.439 6.381 -14.140 1.00 85.25 84 MET A CA 1
ATOM 600 C C . MET A 1 84 ? 6.645 6.625 -15.433 1.00 85.25 84 MET A C 1
ATOM 602 O O . MET A 1 84 ? 6.346 7.767 -15.765 1.00 85.25 84 MET A O 1
ATOM 606 N N . MET A 1 85 ? 6.284 5.560 -16.156 1.00 85.69 85 MET A N 1
ATOM 607 C CA . MET A 1 85 ? 5.506 5.649 -17.395 1.00 85.69 85 MET A CA 1
ATOM 608 C C . MET A 1 85 ? 3.987 5.640 -17.177 1.00 85.69 85 MET A C 1
ATOM 610 O O . MET A 1 85 ? 3.242 6.018 -18.078 1.00 85.69 85 MET A O 1
ATOM 614 N N . SER A 1 86 ? 3.501 5.166 -16.028 1.00 84.31 86 SER A N 1
ATOM 615 C CA . SER A 1 86 ? 2.069 4.988 -15.791 1.00 84.31 86 SER A CA 1
ATOM 616 C C . SER A 1 86 ? 1.725 5.121 -14.314 1.00 84.31 86 SER A C 1
ATOM 618 O O . SER A 1 86 ? 2.276 4.424 -13.459 1.00 84.31 86 SER A O 1
ATOM 620 N N . SER A 1 87 ? 0.743 5.970 -14.012 1.00 70.94 87 SER A N 1
ATOM 621 C CA . SER A 1 87 ? 0.068 5.982 -12.718 1.00 70.94 87 SER A CA 1
ATOM 622 C C . SER A 1 87 ? -0.768 4.708 -12.592 1.00 70.94 87 SER A C 1
ATOM 624 O O . SER A 1 87 ? -1.939 4.670 -12.950 1.00 70.94 87 SER A O 1
ATOM 626 N N . GLY A 1 88 ? -0.143 3.628 -12.128 1.00 74.00 88 GLY A N 1
ATOM 627 C CA . GLY A 1 88 ? -0.801 2.334 -11.987 1.00 74.00 88 GLY A CA 1
ATOM 628 C C . GLY A 1 88 ? -2.112 2.401 -11.190 1.00 74.00 88 GLY A C 1
ATOM 629 O O . GLY A 1 88 ? -2.372 3.324 -10.408 1.00 74.00 88 GLY A O 1
ATOM 630 N N . ASN A 1 89 ? -2.947 1.386 -11.406 1.00 80.31 89 A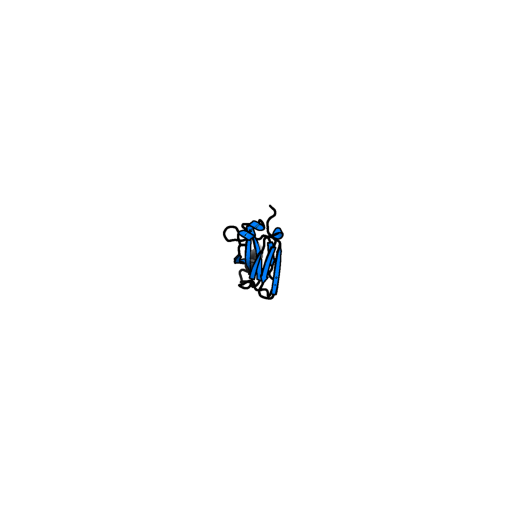SN A N 1
ATOM 631 C CA . ASN A 1 89 ? -4.245 1.222 -10.742 1.00 80.31 89 ASN A CA 1
ATOM 632 C C . ASN A 1 89 ? -4.175 0.279 -9.533 1.00 80.31 89 ASN A C 1
ATOM 634 O O . ASN A 1 89 ? -5.206 -0.118 -8.995 1.00 80.31 89 ASN A O 1
ATOM 638 N N . SER A 1 90 ? -2.963 -0.097 -9.125 1.00 85.81 90 SER A N 1
ATOM 639 C CA . SER A 1 90 ? -2.725 -0.945 -7.965 1.00 85.81 90 SER A CA 1
ATOM 640 C C . SER A 1 90 ? -2.474 -0.089 -6.734 1.00 85.81 90 SER A C 1
ATOM 642 O O . SER A 1 90 ? -1.834 0.963 -6.804 1.00 85.81 90 SER A O 1
ATOM 644 N N . PHE A 1 91 ? -2.952 -0.563 -5.590 1.00 90.06 91 PHE A N 1
ATOM 645 C CA . PHE A 1 91 ? -2.818 0.141 -4.325 1.00 90.06 91 PHE A CA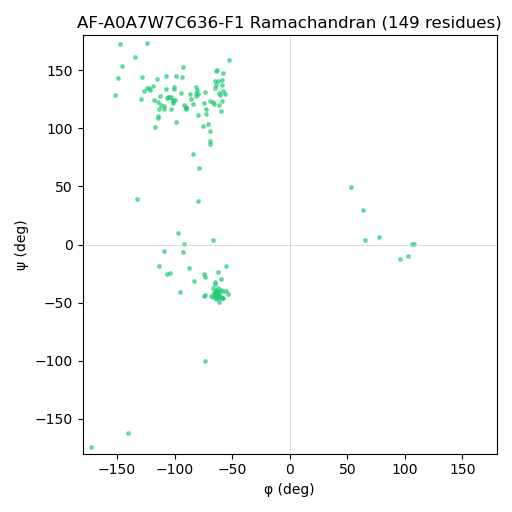 1
ATOM 646 C C . PHE A 1 91 ? -2.223 -0.776 -3.261 1.00 90.06 91 PHE A C 1
ATOM 648 O O . PHE A 1 91 ? -2.499 -1.974 -3.203 1.00 90.06 91 PHE A O 1
ATOM 655 N N . GLU A 1 92 ? -1.401 -0.184 -2.409 1.00 92.62 92 GLU A N 1
ATOM 656 C CA . GLU A 1 92 ? -0.898 -0.782 -1.183 1.00 92.62 92 GLU A CA 1
ATOM 657 C C . GLU A 1 92 ? -1.440 0.020 0.002 1.00 92.62 92 GLU A C 1
ATOM 659 O O . GLU A 1 92 ? -1.530 1.247 -0.049 1.00 92.62 92 GLU A O 1
ATOM 664 N N . VAL A 1 93 ? -1.779 -0.665 1.088 1.00 93.62 93 VAL A N 1
ATOM 665 C CA . VAL A 1 93 ? -2.109 -0.037 2.367 1.00 93.62 93 VAL A CA 1
ATOM 666 C C . VAL A 1 93 ? -0.973 -0.323 3.331 1.00 93.62 93 VAL A C 1
ATOM 668 O O . VAL A 1 93 ? -0.643 -1.478 3.591 1.00 93.62 93 VAL A O 1
ATOM 671 N N . TRP A 1 94 ? -0.337 0.733 3.817 1.00 94.50 94 TRP A N 1
ATOM 672 C CA . TRP A 1 94 ? 0.774 0.671 4.754 1.00 94.50 94 TRP A CA 1
ATOM 673 C C . TRP A 1 94 ? 0.261 1.027 6.140 1.00 94.50 94 TRP A C 1
ATOM 675 O O . TRP A 1 94 ? -0.355 2.074 6.316 1.00 94.50 94 TRP A O 1
ATOM 685 N N . LEU A 1 95 ? 0.527 0.170 7.116 1.00 94.00 95 LEU A N 1
ATOM 686 C CA . LEU A 1 95 ? 0.319 0.438 8.533 1.00 94.00 95 LEU A CA 1
ATOM 687 C C . LEU A 1 95 ? 1.686 0.513 9.201 1.00 94.00 95 LEU A C 1
ATOM 689 O O . LEU A 1 95 ? 2.457 -0.445 9.153 1.00 94.00 95 LEU A O 1
ATOM 693 N N . GLY A 1 96 ? 1.995 1.651 9.806 1.00 93.50 96 GLY A N 1
ATOM 694 C CA . GLY A 1 96 ? 3.317 1.890 10.368 1.00 93.50 96 GLY A CA 1
ATOM 695 C C . GLY A 1 96 ? 3.385 3.180 11.164 1.00 93.50 96 GLY A C 1
ATOM 696 O O . GLY A 1 96 ? 2.370 3.845 11.380 1.00 93.50 96 GLY A O 1
ATOM 697 N N . ARG A 1 97 ? 4.593 3.524 11.612 1.00 93.25 97 ARG A N 1
ATOM 698 C CA . ARG A 1 97 ? 4.851 4.778 12.325 1.00 93.25 97 ARG A CA 1
ATOM 699 C C . ARG A 1 97 ? 4.618 5.968 11.407 1.00 93.25 97 ARG A C 1
ATOM 701 O O . ARG A 1 97 ? 4.958 5.920 10.229 1.00 93.25 97 ARG A O 1
ATOM 708 N N . HIS A 1 98 ? 4.032 7.017 11.957 1.00 92.50 98 HIS A N 1
ATOM 709 C CA . HIS A 1 98 ? 3.794 8.279 11.288 1.00 92.50 98 HIS A CA 1
ATOM 710 C C . HIS A 1 98 ? 4.884 9.276 11.676 1.00 92.50 98 HIS A C 1
ATOM 712 O O . HIS A 1 98 ? 4.867 9.824 12.778 1.00 92.50 98 HIS A O 1
ATOM 718 N N . ASP A 1 99 ? 5.811 9.524 10.757 1.00 87.38 99 ASP A N 1
ATOM 719 C CA . ASP A 1 99 ? 6.951 10.407 10.964 1.00 87.38 99 ASP A CA 1
ATOM 720 C C . ASP A 1 99 ? 6.845 11.586 9.980 1.00 87.38 99 ASP A C 1
ATOM 722 O O . ASP A 1 99 ? 7.117 11.466 8.787 1.00 87.38 99 ASP A O 1
ATOM 726 N N . GLY A 1 100 ? 6.387 12.744 10.472 1.00 75.94 100 GLY A N 1
ATOM 727 C CA . GLY A 1 100 ? 6.431 14.007 9.720 1.00 75.94 100 GLY A CA 1
ATOM 728 C C . GLY A 1 100 ? 5.597 14.056 8.431 1.00 75.94 100 GLY A C 1
ATOM 729 O O . GLY A 1 100 ? 5.961 14.776 7.506 1.00 75.94 100 GLY A O 1
ATOM 730 N N . GLY A 1 101 ? 4.491 13.309 8.354 1.00 75.88 101 GLY A N 1
ATOM 731 C CA . GLY A 1 101 ? 3.614 13.268 7.176 1.00 75.88 101 GLY A CA 1
ATOM 732 C C . GLY A 1 101 ? 3.781 12.019 6.308 1.00 75.88 101 GLY A C 1
ATOM 733 O O . GLY A 1 101 ? 2.936 11.760 5.448 1.00 75.88 101 GLY A O 1
ATOM 734 N N . GLU A 1 102 ? 4.802 11.199 6.564 1.00 86.56 102 GLU A N 1
ATOM 735 C CA . GLU A 1 102 ? 4.963 9.893 5.934 1.00 86.56 102 GLU A CA 1
ATOM 736 C C . GLU A 1 102 ? 4.664 8.759 6.918 1.00 86.56 102 GLU A C 1
ATOM 738 O O . GLU A 1 102 ? 4.919 8.852 8.116 1.00 86.56 102 GLU A O 1
ATOM 743 N N . VAL A 1 103 ? 4.075 7.680 6.404 1.00 91.81 103 VAL A N 1
ATOM 744 C CA . VAL A 1 103 ? 3.884 6.440 7.156 1.00 91.81 103 VAL A CA 1
ATOM 745 C C . VAL A 1 103 ? 4.957 5.460 6.722 1.00 91.81 103 VAL A C 1
ATOM 747 O O . VAL A 1 103 ? 5.077 5.165 5.529 1.00 91.81 103 VAL A O 1
ATOM 750 N N . SER A 1 104 ? 5.730 4.964 7.683 1.00 90.38 104 SER A N 1
ATOM 751 C CA . SER A 1 104 ? 6.765 3.974 7.438 1.00 90.38 104 SER A CA 1
ATOM 752 C C . SER A 1 104 ? 6.162 2.668 6.920 1.00 90.38 104 SER A C 1
ATOM 754 O O . SER A 1 104 ? 5.018 2.302 7.206 1.00 90.38 104 SER A O 1
ATOM 756 N N . ARG A 1 105 ? 6.941 1.949 6.112 1.00 88.12 105 ARG A N 1
ATOM 757 C CA . ARG A 1 105 ? 6.523 0.690 5.489 1.00 88.12 105 ARG A CA 1
ATOM 758 C C . ARG A 1 105 ? 6.604 -0.469 6.494 1.00 88.12 105 ARG A C 1
ATOM 760 O O . ARG A 1 105 ? 7.444 -1.347 6.336 1.00 88.12 105 ARG A O 1
ATOM 767 N N . GLY A 1 106 ? 5.763 -0.429 7.529 1.00 88.00 106 GLY A N 1
ATOM 768 C CA . GLY A 1 106 ? 5.643 -1.466 8.557 1.00 88.00 106 GLY A CA 1
ATOM 769 C C . GLY A 1 106 ? 4.934 -2.711 8.020 1.00 88.00 106 GLY A C 1
ATOM 770 O O . GLY A 1 106 ? 5.523 -3.523 7.309 1.00 88.00 106 GLY A O 1
ATOM 771 N N . HIS A 1 107 ? 3.645 -2.854 8.315 1.00 92.69 107 HIS A N 1
ATOM 772 C CA . HIS A 1 107 ? 2.813 -3.884 7.701 1.00 92.69 107 HIS A CA 1
ATOM 773 C C . HIS A 1 107 ? 2.223 -3.386 6.381 1.00 92.69 107 HIS A C 1
ATOM 775 O O . HIS A 1 107 ? 1.633 -2.307 6.320 1.00 92.69 107 HIS A O 1
ATOM 781 N N . VAL A 1 108 ? 2.366 -4.180 5.320 1.00 93.44 108 VAL A N 1
ATOM 782 C CA . VAL A 1 108 ? 1.896 -3.825 3.978 1.00 93.44 108 VAL A CA 1
ATOM 783 C C . VAL A 1 108 ? 0.842 -4.813 3.528 1.00 93.44 108 VAL A C 1
ATOM 785 O O . VAL A 1 108 ? 1.092 -6.014 3.444 1.00 93.44 108 VAL A O 1
ATOM 788 N N . LEU A 1 109 ? -0.315 -4.280 3.165 1.00 92.00 109 LEU A N 1
ATOM 789 C CA . LEU A 1 109 ? -1.379 -5.019 2.516 1.00 92.00 109 LEU A CA 1
ATOM 790 C C . LEU A 1 109 ? -1.414 -4.652 1.041 1.00 92.00 109 LEU A C 1
ATOM 792 O O . LEU A 1 109 ? -1.510 -3.474 0.690 1.00 92.00 109 LEU A O 1
ATOM 796 N N . GLN A 1 110 ? -1.378 -5.660 0.178 1.00 89.00 110 GLN A N 1
ATOM 797 C CA . GLN A 1 110 ? -1.722 -5.460 -1.222 1.00 89.00 110 GLN A CA 1
ATOM 798 C C . GLN A 1 110 ? -3.235 -5.491 -1.378 1.00 89.00 110 GLN A C 1
ATOM 800 O O . GLN A 1 110 ? -3.897 -6.402 -0.882 1.00 89.00 110 GLN A O 1
ATOM 805 N N . VAL A 1 111 ? -3.776 -4.484 -2.056 1.00 87.25 111 VAL A N 1
ATOM 806 C CA . VAL A 1 111 ? -5.210 -4.385 -2.310 1.00 87.25 111 VAL A CA 1
ATOM 807 C C . VAL A 1 111 ? -5.541 -5.225 -3.546 1.00 87.25 111 VAL A C 1
ATOM 809 O O . VAL A 1 111 ? -4.982 -4.958 -4.614 1.00 87.25 111 VAL A O 1
ATOM 812 N N . PRO A 1 112 ? -6.428 -6.231 -3.436 1.00 84.19 112 PRO A N 1
ATOM 813 C CA . PRO A 1 112 ? -6.853 -7.024 -4.581 1.00 84.19 112 PRO A CA 1
ATOM 814 C C . PRO A 1 112 ? -7.468 -6.168 -5.691 1.00 84.19 112 PRO A C 1
ATOM 816 O O . PRO A 1 112 ? -8.146 -5.169 -5.441 1.00 84.19 112 PRO A O 1
ATOM 819 N N . THR A 1 113 ? -7.276 -6.592 -6.938 1.00 81.44 113 THR A N 1
ATOM 820 C CA . THR A 1 113 ? -7.879 -5.926 -8.095 1.00 81.44 113 THR A CA 1
ATOM 821 C C . THR A 1 113 ? -9.404 -5.903 -7.969 1.00 81.44 113 THR A C 1
ATOM 823 O O . THR A 1 113 ? -10.030 -6.918 -7.675 1.00 81.44 113 THR A O 1
ATOM 826 N N . GLY A 1 114 ? -10.006 -4.734 -8.199 1.00 78.12 114 GLY A N 1
ATOM 827 C CA . GLY A 1 114 ? -11.454 -4.521 -8.087 1.00 78.12 114 GLY A CA 1
ATOM 828 C C . GLY A 1 114 ? -11.908 -3.954 -6.740 1.00 78.12 114 GLY A C 1
ATOM 829 O O . GLY A 1 114 ? -13.035 -3.472 -6.643 1.00 78.12 114 GLY A O 1
ATOM 830 N N . TRP A 1 115 ? -11.044 -3.939 -5.722 1.00 85.94 115 TRP A N 1
ATOM 831 C CA . TRP A 1 115 ? -11.329 -3.260 -4.459 1.00 85.94 115 TRP A CA 1
ATOM 832 C C . TRP A 1 115 ? -10.937 -1.790 -4.575 1.00 85.94 115 TRP A C 1
ATOM 834 O O . TRP A 1 115 ? -9.806 -1.461 -4.935 1.00 85.94 115 TRP A O 1
ATOM 844 N N . ARG A 1 116 ? -11.878 -0.888 -4.291 1.00 79.25 116 ARG A N 1
ATOM 845 C CA . ARG A 1 116 ? -11.665 0.551 -4.467 1.00 79.25 116 ARG A CA 1
ATOM 846 C C . ARG A 1 116 ? -11.134 1.167 -3.182 1.00 79.25 116 ARG A C 1
ATOM 848 O O . ARG A 1 116 ? -11.790 1.131 -2.142 1.00 79.25 116 ARG A O 1
ATOM 855 N N . THR A 1 117 ? -9.952 1.760 -3.277 1.00 79.88 117 THR A N 1
ATOM 856 C CA . THR A 1 117 ? -9.291 2.489 -2.184 1.00 79.88 117 THR A CA 1
ATOM 857 C C . THR A 1 117 ? -9.365 3.996 -2.329 1.00 79.88 117 THR A C 1
ATOM 859 O O . THR A 1 117 ? -9.292 4.709 -1.334 1.00 79.88 117 THR A O 1
ATOM 862 N N . ASP A 1 118 ? -9.522 4.495 -3.548 1.00 70.62 118 ASP A N 1
ATOM 863 C CA . ASP A 1 118 ? -9.709 5.907 -3.836 1.00 70.62 118 ASP A CA 1
ATOM 864 C C . ASP A 1 118 ? -11.141 6.318 -3.468 1.00 70.62 118 ASP A C 1
ATOM 866 O O . ASP A 1 118 ? -12.103 6.001 -4.162 1.00 70.62 118 ASP A O 1
ATOM 870 N N . ASN A 1 119 ? -11.292 6.983 -2.319 1.00 68.69 119 ASN A N 1
ATOM 871 C CA . ASN A 1 119 ? -12.573 7.420 -1.739 1.00 68.69 119 ASN A CA 1
ATOM 872 C C . ASN A 1 119 ? -13.537 6.293 -1.309 1.00 68.69 119 ASN A C 1
ATOM 874 O O . ASN A 1 119 ? -14.644 6.575 -0.859 1.00 68.69 119 ASN A O 1
ATOM 878 N N . GLY A 1 120 ? -13.122 5.027 -1.422 1.00 77.25 120 GLY A N 1
ATOM 879 C CA . GLY A 1 120 ? -13.920 3.847 -1.067 1.00 77.25 120 GLY A CA 1
ATOM 880 C C . GLY A 1 120 ? -13.453 3.091 0.180 1.00 77.25 120 GLY A C 1
ATOM 881 O O . GLY A 1 120 ? -14.121 2.143 0.586 1.00 77.25 120 GLY A O 1
ATOM 882 N N . LEU A 1 121 ? -12.321 3.477 0.779 1.00 88.81 121 LEU A N 1
ATOM 883 C CA . LEU A 1 121 ? -11.766 2.822 1.964 1.00 88.81 121 LEU A CA 1
ATOM 884 C C . LEU A 1 121 ? -12.301 3.466 3.248 1.00 88.81 121 LEU A C 1
ATOM 886 O O . LEU A 1 121 ? -11.999 4.620 3.550 1.00 88.81 121 LEU A O 1
ATOM 890 N N . THR A 1 122 ? -13.031 2.687 4.041 1.00 91.25 122 THR A N 1
ATOM 891 C CA . THR A 1 122 ? -13.414 3.054 5.408 1.00 91.25 122 THR A CA 1
ATOM 892 C C . THR A 1 122 ? -12.513 2.327 6.397 1.00 91.25 122 THR A C 1
ATOM 894 O O . THR A 1 122 ? -12.431 1.099 6.385 1.00 91.25 122 THR A O 1
ATOM 897 N N . VAL A 1 123 ? -11.847 3.081 7.271 1.00 93.19 123 VAL A N 1
ATOM 898 C CA . VAL A 1 123 ? -10.968 2.528 8.308 1.00 93.19 123 VAL A CA 1
ATOM 899 C C . VAL A 1 123 ? -11.658 2.636 9.659 1.00 93.19 123 VAL A C 1
ATOM 901 O O . VAL A 1 123 ? -12.090 3.714 10.067 1.00 93.19 123 VAL A O 1
ATOM 904 N N . ARG A 1 124 ? -11.747 1.516 10.375 1.00 95.00 1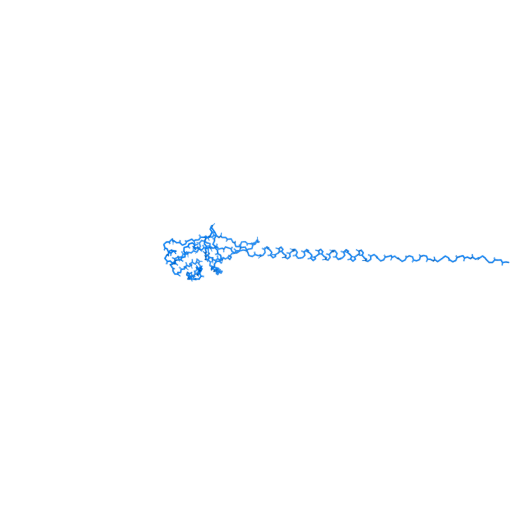24 ARG A N 1
ATOM 905 C CA . ARG A 1 124 ? -12.222 1.469 11.758 1.00 95.00 124 ARG A CA 1
ATOM 906 C C . ARG A 1 124 ? -11.085 1.031 12.664 1.00 95.00 124 ARG A C 1
ATOM 908 O O . ARG A 1 124 ? -10.668 -0.126 12.656 1.00 95.00 124 ARG A O 1
ATOM 915 N N . TRP A 1 125 ? -10.602 1.984 13.445 1.00 95.31 125 TRP A N 1
ATOM 916 C CA . TRP A 1 125 ? -9.565 1.772 14.442 1.00 95.31 125 TRP A CA 1
ATOM 917 C C . TRP A 1 125 ? -10.168 1.179 15.711 1.00 95.31 125 TRP A C 1
ATOM 919 O O . TRP A 1 125 ? -11.174 1.683 16.207 1.00 95.31 125 TRP A O 1
ATOM 929 N N . SER A 1 126 ? -9.533 0.139 16.241 1.00 95.19 126 SER A N 1
ATOM 930 C CA . SER A 1 126 ? -9.840 -0.453 17.543 1.00 95.19 126 SER A CA 1
ATOM 931 C C . SER A 1 126 ? -8.537 -0.704 18.314 1.00 95.19 126 SER A C 1
ATOM 933 O O . SER A 1 126 ? -7.478 -0.783 17.692 1.00 95.19 126 SER A O 1
ATOM 935 N N . PRO A 1 127 ? -8.586 -0.873 19.649 1.00 94.81 127 PRO A N 1
ATOM 936 C CA . PRO A 1 127 ? -7.384 -1.103 20.456 1.00 94.81 127 PRO A CA 1
ATOM 937 C C . PRO A 1 127 ? -6.599 -2.361 20.054 1.00 94.81 127 PRO A C 1
ATOM 939 O O . PRO A 1 127 ? -5.384 -2.409 20.198 1.00 94.81 127 PRO A O 1
ATOM 942 N N . GLU A 1 128 ? -7.288 -3.376 19.528 1.00 94.62 128 GLU A N 1
ATOM 943 C CA . GLU A 1 128 ? -6.694 -4.675 19.191 1.00 94.62 128 GLU A CA 1
ATOM 944 C C . GLU A 1 128 ? -6.528 -4.902 17.687 1.00 94.62 128 GLU A C 1
ATOM 946 O O . GLU A 1 128 ? -5.683 -5.695 17.262 1.00 94.62 128 GLU A O 1
ATOM 951 N N . THR A 1 129 ? -7.341 -4.236 16.865 1.00 95.44 129 THR A N 1
ATOM 952 C CA . THR A 1 129 ? -7.415 -4.467 15.421 1.00 95.44 129 THR A CA 1
ATOM 953 C C . THR A 1 129 ? -7.705 -3.183 14.652 1.00 95.44 129 THR A C 1
ATOM 955 O O . THR A 1 129 ? -8.336 -2.247 15.142 1.00 95.44 129 THR A O 1
ATOM 958 N N . VAL A 1 130 ? -7.274 -3.157 13.398 1.00 95.25 130 VAL A N 1
ATOM 959 C CA . VAL A 1 130 ? -7.660 -2.155 12.410 1.00 95.25 130 VAL A CA 1
ATOM 960 C C . VAL A 1 130 ? -8.466 -2.865 11.341 1.00 95.25 130 VAL A C 1
ATOM 962 O O . VAL A 1 130 ? -7.951 -3.743 10.648 1.00 95.25 130 VAL A O 1
ATOM 965 N N . ARG A 1 131 ? -9.738 -2.496 11.210 1.00 95.31 131 ARG A N 1
ATOM 966 C CA . ARG A 1 131 ? -10.613 -3.013 10.159 1.00 95.31 131 ARG A CA 1
ATOM 967 C C . ARG A 1 131 ? -10.604 -2.057 8.973 1.00 95.31 131 ARG A C 1
ATOM 969 O O . ARG A 1 131 ? -10.802 -0.854 9.128 1.00 95.31 131 ARG A O 1
ATOM 976 N N . LEU A 1 132 ? -10.393 -2.626 7.797 1.00 93.81 132 LEU A N 1
ATOM 977 C CA . LEU A 1 132 ? -10.374 -1.968 6.503 1.00 93.81 132 LEU A CA 1
ATOM 978 C C . LEU A 1 132 ? -11.546 -2.500 5.692 1.00 93.81 132 LEU A C 1
ATOM 980 O O . LEU A 1 132 ? -11.553 -3.668 5.304 1.00 93.81 132 LEU A O 1
ATOM 984 N N . ASP A 1 133 ? -12.537 -1.652 5.464 1.00 93.19 133 ASP A N 1
ATOM 985 C CA . ASP A 1 133 ? -13.686 -1.951 4.620 1.00 93.19 133 ASP A CA 1
ATOM 986 C C . ASP A 1 133 ? -13.489 -1.245 3.270 1.00 93.19 133 ASP A C 1
ATOM 988 O O . ASP A 1 133 ? -13.417 -0.016 3.203 1.00 93.19 133 ASP A O 1
ATOM 992 N N . PHE A 1 134 ? -13.383 -2.022 2.193 1.00 91.19 134 PHE A N 1
ATOM 993 C CA . PHE A 1 134 ? -13.168 -1.530 0.834 1.00 91.19 134 PHE A CA 1
ATOM 994 C C . PHE A 1 134 ? -14.488 -1.515 0.061 1.00 91.19 134 PHE A C 1
ATOM 996 O O . PHE A 1 134 ? -15.225 -2.508 0.027 1.00 91.19 134 PHE A O 1
ATOM 1003 N N . ALA A 1 135 ? -14.768 -0.417 -0.638 1.00 83.31 135 ALA A N 1
ATOM 1004 C CA . ALA A 1 135 ? -15.864 -0.378 -1.596 1.00 83.31 135 ALA A CA 1
ATOM 1005 C C . ALA A 1 135 ? -15.623 -1.427 -2.703 1.00 83.31 135 ALA A C 1
ATOM 1007 O O . ALA A 1 135 ? -14.545 -1.486 -3.295 1.00 83.31 135 ALA A O 1
ATOM 1008 N N . GLY A 1 136 ? -16.622 -2.277 -2.960 1.00 76.62 136 GLY A N 1
ATOM 1009 C CA . GLY A 1 136 ? -16.480 -3.465 -3.818 1.00 76.62 136 GLY A CA 1
ATOM 1010 C C . GLY A 1 136 ? -16.452 -4.801 -3.064 1.00 76.62 136 GLY A C 1
ATOM 1011 O O . GLY A 1 136 ? -16.382 -5.845 -3.703 1.00 76.62 136 GLY A O 1
ATOM 1012 N N . GLY A 1 137 ? -16.573 -4.785 -1.729 1.00 70.19 137 GLY A N 1
ATOM 1013 C CA . GLY A 1 137 ? -16.960 -5.957 -0.925 1.00 70.19 137 GLY A CA 1
A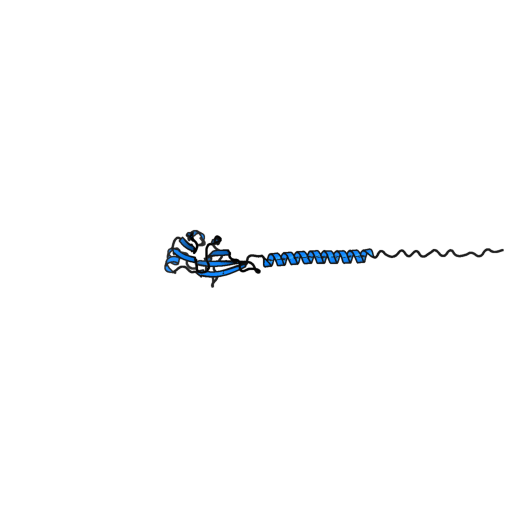TOM 1014 C C . GLY A 1 137 ? -15.845 -6.595 -0.096 1.00 70.19 137 GLY A C 1
ATOM 1015 O O . GLY A 1 137 ? -16.090 -7.567 0.614 1.00 70.19 137 GLY A O 1
ATOM 1016 N N . GLY A 1 138 ? -14.632 -6.053 -0.151 1.00 84.06 138 GLY A N 1
ATOM 1017 C CA . GLY A 1 138 ? -13.508 -6.548 0.630 1.00 84.06 138 GLY A CA 1
ATOM 1018 C C . GLY A 1 138 ? -13.499 -6.049 2.067 1.00 84.06 138 GLY A C 1
ATOM 1019 O O . GLY A 1 138 ? -13.661 -4.854 2.306 1.00 84.06 138 GLY A O 1
ATOM 1020 N N . ARG A 1 139 ? -13.231 -6.942 3.023 1.00 92.25 139 ARG A N 1
ATOM 1021 C CA . ARG A 1 139 ? -12.887 -6.577 4.401 1.00 92.25 139 ARG A CA 1
ATOM 1022 C C . ARG A 1 139 ? -11.580 -7.243 4.792 1.00 92.25 139 ARG A C 1
ATOM 1024 O O . ARG A 1 139 ? -11.431 -8.449 4.621 1.00 92.25 139 ARG A O 1
ATOM 1031 N N . ILE A 1 140 ? -10.669 -6.463 5.361 1.00 92.19 140 ILE A N 1
ATOM 1032 C CA . ILE A 1 140 ? -9.445 -6.970 5.981 1.00 92.19 140 ILE A CA 1
ATOM 1033 C C . ILE A 1 140 ? -9.403 -6.475 7.419 1.00 92.19 140 ILE A C 1
ATOM 1035 O O . ILE A 1 140 ? -9.651 -5.303 7.687 1.00 92.19 140 ILE A O 1
ATOM 1039 N N . GLU A 1 141 ? -9.072 -7.365 8.343 1.00 94.44 141 GLU A N 1
ATOM 1040 C CA . GLU A 1 141 ? -8.799 -7.013 9.732 1.00 94.44 141 GLU A CA 1
ATOM 1041 C C . GLU A 1 141 ? -7.338 -7.296 10.036 1.00 94.44 141 GLU A C 1
ATOM 1043 O O . GLU A 1 141 ? -6.858 -8.415 9.863 1.00 94.44 141 GLU A O 1
ATOM 1048 N N . VAL A 1 142 ? -6.631 -6.264 10.479 1.00 93.81 142 VAL A N 1
ATOM 1049 C CA . VAL A 1 142 ? -5.218 -6.345 10.830 1.00 93.81 142 VAL A CA 1
ATOM 1050 C C . VAL A 1 142 ? -5.088 -6.227 12.340 1.00 93.81 142 VAL A C 1
ATOM 1052 O O . VAL A 1 142 ? -5.428 -5.181 12.892 1.00 93.81 142 VAL A O 1
ATOM 1055 N N . PRO A 1 143 ? -4.586 -7.253 13.040 1.00 94.06 143 PRO A N 1
ATOM 1056 C CA . PRO A 1 143 ? -4.287 -7.137 14.460 1.00 94.06 143 PRO A CA 1
ATOM 1057 C C . PRO A 1 143 ? -3.183 -6.103 14.715 1.00 94.06 143 PRO A C 1
ATOM 1059 O O . PRO A 1 143 ? -2.164 -6.104 14.026 1.00 94.06 143 PRO A O 1
ATOM 1062 N N . VAL A 1 144 ? -3.344 -5.270 15.745 1.00 92.12 144 VAL A N 1
ATOM 1063 C CA . VAL A 1 144 ? -2.390 -4.203 16.108 1.00 92.12 144 VAL A CA 1
ATOM 1064 C C . VAL A 1 144 ? -0.982 -4.748 16.326 1.00 92.12 144 VAL A C 1
ATOM 1066 O O . VAL A 1 144 ? -0.012 -4.184 15.828 1.00 92.12 144 VAL A O 1
ATOM 1069 N N . ARG A 1 145 ? -0.874 -5.922 16.957 1.00 90.69 145 ARG A N 1
ATOM 1070 C CA . ARG A 1 145 ? 0.390 -6.647 17.174 1.00 90.69 145 ARG A CA 1
ATOM 1071 C C . ARG A 1 145 ? 1.203 -6.942 15.906 1.00 90.69 145 ARG A C 1
ATOM 1073 O O . ARG A 1 145 ? 2.366 -7.296 16.020 1.00 90.69 145 ARG A O 1
ATOM 1080 N N . VAL A 1 146 ? 0.592 -6.880 14.719 1.00 89.69 146 VAL A N 1
ATOM 1081 C CA . VAL A 1 146 ? 1.267 -7.180 13.444 1.00 89.69 146 VAL A CA 1
ATOM 1082 C C . VAL A 1 146 ? 2.038 -5.973 12.912 1.00 89.69 146 VAL A C 1
ATOM 1084 O O . VAL A 1 146 ? 3.049 -6.154 12.241 1.00 89.69 146 VAL A O 1
ATOM 1087 N N . PHE A 1 147 ? 1.564 -4.753 13.175 1.00 89.06 147 PHE A N 1
ATOM 1088 C CA . PHE A 1 147 ? 2.174 -3.531 12.636 1.00 89.06 147 PHE A CA 1
ATOM 1089 C C . PHE A 1 147 ? 2.796 -2.633 13.698 1.00 89.06 147 PHE A C 1
ATOM 1091 O O . PHE A 1 147 ? 3.598 -1.765 13.365 1.00 89.06 147 PHE A O 1
ATOM 1098 N N . ARG A 1 148 ? 2.421 -2.817 14.963 1.00 86.38 148 ARG A N 1
ATOM 1099 C CA . ARG A 1 148 ? 3.093 -2.199 16.094 1.00 86.38 148 ARG A CA 1
ATOM 1100 C C . ARG A 1 148 ? 4.435 -2.902 16.287 1.00 86.38 148 ARG A C 1
ATOM 1102 O O . ARG A 1 148 ? 4.458 -4.097 16.576 1.00 86.38 148 ARG A O 1
ATOM 1109 N N . ASP A 1 149 ? 5.535 -2.172 16.130 1.00 71.88 149 ASP A N 1
ATOM 1110 C CA . ASP A 1 149 ? 6.862 -2.684 16.470 1.00 71.88 149 ASP A CA 1
ATOM 1111 C C . ASP A 1 149 ? 6.872 -3.058 17.958 1.00 71.88 149 ASP A C 1
ATOM 1113 O O . ASP A 1 149 ? 6.568 -2.233 18.820 1.00 71.88 149 ASP A O 1
ATOM 1117 N N . ALA A 1 150 ? 7.208 -4.310 18.266 1.00 54.25 150 ALA A N 1
ATOM 1118 C CA . ALA A 1 150 ? 7.345 -4.813 19.634 1.00 54.25 150 ALA A CA 1
ATOM 1119 C C . ALA A 1 150 ? 8.701 -4.425 20.258 1.00 54.25 150 ALA A C 1
ATOM 1121 O O . ALA A 1 150 ? 9.326 -5.248 20.926 1.00 54.25 150 ALA A O 1
ATOM 1122 N N . ARG A 1 151 ? 9.192 -3.214 19.973 1.00 46.88 151 ARG A N 1
ATOM 1123 C CA . ARG A 1 151 ? 10.446 -2.697 20.530 1.00 46.88 151 ARG A CA 1
ATOM 1124 C C . ARG A 1 151 ? 10.187 -1.792 21.717 1.00 46.88 151 ARG A C 1
ATOM 1126 O O . ARG A 1 151 ? 9.319 -0.905 21.582 1.00 46.88 151 ARG A O 1
#

pLDDT: mean 84.3, std 13.01, range [46.12, 95.75]

Sequence (151 aa):
MSVPNVPSQQPDVSLPRPRFAGCLLKLSLVLAGAVLGTVLTVAITVALLLPVRSTVQVQSPPTAVATAGDYQGYALAVKRVGTMMSSGNSFEVWLGRHDGGEVSRGHVLQVPTGWRTDNGLTVRWSPETVRLDFAGGGRIEVPVRVFRDAR

Solvent-accessible surface area (backbone atoms only — not comparable to full-atom values): 8787 Å² total; per-residue (Å²): 141,84,82,83,86,76,84,84,79,77,81,84,80,76,74,80,77,77,68,57,64,66,52,52,52,52,51,50,51,51,50,51,50,50,53,51,52,49,53,51,49,50,52,51,52,50,63,39,63,40,79,41,74,42,82,76,47,76,48,69,57,58,66,73,40,22,57,74,40,72,43,67,61,38,26,38,27,38,28,37,37,22,30,78,83,40,88,43,94,43,41,34,40,27,30,11,48,49,60,94,91,43,54,41,87,55,32,75,42,77,55,59,90,78,50,34,64,84,95,29,58,48,77,47,76,47,45,61,33,39,37,39,40,28,38,78,76,47,73,49,77,44,51,39,80,72,36,46,76,95,119